Protein AF-A0A1G1P9E4-F1 (afdb_monomer)

Structure (mmCIF, N/CA/C/O backbone):
data_AF-A0A1G1P9E4-F1
#
_entry.id   AF-A0A1G1P9E4-F1
#
loop_
_atom_site.group_PDB
_atom_site.id
_atom_site.type_symbol
_atom_site.label_atom_id
_atom_site.label_alt_id
_atom_site.label_comp_id
_atom_site.label_asym_id
_atom_site.label_entity_id
_atom_site.label_seq_id
_atom_site.pdbx_PDB_ins_code
_atom_site.Cartn_x
_atom_site.Cartn_y
_atom_site.Cartn_z
_atom_site.occupancy
_atom_site.B_iso_or_equiv
_atom_site.auth_seq_id
_atom_site.auth_comp_id
_atom_site.auth_asym_id
_atom_site.auth_atom_id
_atom_site.pdbx_PDB_model_num
ATOM 1 N N . MET A 1 1 ? 90.331 1.475 -15.247 1.00 44.72 1 MET A N 1
ATOM 2 C CA . MET A 1 1 ? 89.129 2.298 -15.510 1.00 44.72 1 MET A CA 1
ATOM 3 C C . MET A 1 1 ? 87.931 1.368 -15.565 1.00 44.72 1 MET A C 1
ATOM 5 O O . MET A 1 1 ? 87.933 0.448 -16.367 1.00 44.72 1 MET A O 1
ATOM 9 N N . MET A 1 2 ? 86.989 1.527 -14.637 1.00 32.91 2 MET A N 1
ATOM 10 C CA . MET A 1 2 ? 85.913 0.571 -14.364 1.00 32.91 2 MET A CA 1
ATOM 11 C C . MET A 1 2 ? 84.599 1.130 -14.922 1.00 32.91 2 MET A C 1
ATOM 13 O O . MET A 1 2 ? 84.043 2.065 -14.351 1.00 32.91 2 MET A O 1
ATOM 17 N N . ASN A 1 3 ? 84.126 0.593 -16.051 1.00 44.12 3 ASN A N 1
ATOM 18 C CA . ASN A 1 3 ? 82.847 0.984 -16.646 1.00 44.12 3 ASN A CA 1
ATOM 19 C C . ASN A 1 3 ? 81.695 0.341 -15.861 1.00 44.12 3 ASN A C 1
ATOM 21 O O . ASN A 1 3 ? 81.387 -0.838 -16.024 1.00 44.12 3 ASN A O 1
ATOM 25 N N . LYS A 1 4 ? 81.062 1.133 -14.991 1.00 48.47 4 LYS A N 1
ATOM 26 C CA . LYS A 1 4 ? 79.793 0.805 -14.334 1.00 48.47 4 LYS A CA 1
ATOM 27 C C . LYS A 1 4 ? 78.644 1.066 -15.312 1.00 48.47 4 LYS A C 1
ATOM 29 O O . LYS A 1 4 ? 78.147 2.184 -15.385 1.00 48.47 4 LYS A O 1
ATOM 34 N N . PHE A 1 5 ? 78.197 0.040 -16.029 1.00 51.53 5 PHE A N 1
ATOM 35 C CA . PHE A 1 5 ? 76.890 0.078 -16.689 1.00 51.53 5 PHE A CA 1
ATOM 36 C C . PHE A 1 5 ? 75.852 -0.569 -15.775 1.00 51.53 5 PHE A C 1
ATOM 38 O O . PHE A 1 5 ? 75.730 -1.789 -15.690 1.00 51.53 5 PHE A O 1
ATOM 45 N N . ILE A 1 6 ? 75.124 0.285 -15.060 1.00 52.81 6 ILE A N 1
ATOM 46 C CA . ILE A 1 6 ? 73.915 -0.069 -14.319 1.00 52.81 6 ILE A CA 1
ATOM 47 C C . ILE A 1 6 ? 72.861 -0.450 -15.364 1.00 52.81 6 ILE A C 1
ATOM 49 O O . ILE A 1 6 ? 72.374 0.405 -16.101 1.00 52.81 6 ILE A O 1
ATOM 53 N N . ARG A 1 7 ? 72.532 -1.742 -15.470 1.00 49.41 7 ARG A N 1
ATOM 54 C CA . ARG A 1 7 ? 71.381 -2.202 -16.254 1.00 49.41 7 ARG A CA 1
ATOM 55 C C . ARG A 1 7 ? 70.120 -1.933 -15.441 1.00 49.41 7 ARG A C 1
ATOM 57 O O . ARG A 1 7 ? 69.803 -2.667 -14.512 1.00 49.41 7 ARG A O 1
ATOM 64 N N . ILE A 1 8 ? 69.437 -0.848 -15.782 1.00 57.59 8 ILE A N 1
ATOM 65 C CA . ILE A 1 8 ? 68.111 -0.518 -15.268 1.00 57.59 8 ILE A CA 1
ATOM 66 C C . ILE A 1 8 ? 67.130 -1.489 -15.938 1.00 57.59 8 ILE A C 1
ATOM 68 O O . ILE A 1 8 ? 66.964 -1.463 -17.156 1.00 57.59 8 ILE A O 1
ATOM 72 N N . LEU A 1 9 ? 66.532 -2.388 -15.156 1.00 49.12 9 LEU A N 1
ATOM 73 C CA . LEU A 1 9 ? 65.391 -3.190 -15.597 1.00 49.12 9 LEU A CA 1
ATOM 74 C C . LEU A 1 9 ? 64.206 -2.248 -15.867 1.00 49.12 9 LEU A C 1
ATOM 76 O O . LEU A 1 9 ? 63.869 -1.465 -14.976 1.00 49.12 9 LEU A O 1
ATOM 80 N N . PRO A 1 10 ? 63.532 -2.314 -17.029 1.00 48.41 10 PRO A N 1
ATOM 81 C CA . PRO A 1 10 ? 62.255 -1.642 -17.177 1.00 48.41 10 PRO A CA 1
ATOM 82 C C . PRO A 1 10 ? 61.216 -2.389 -16.334 1.00 48.41 10 PRO A C 1
ATOM 84 O O . PRO A 1 10 ? 60.900 -3.553 -16.582 1.00 48.41 10 PRO A O 1
ATOM 87 N N . LEU A 1 11 ? 60.712 -1.706 -15.309 1.00 46.38 11 LEU A N 1
ATOM 88 C CA . LEU A 1 11 ? 59.554 -2.117 -14.529 1.00 46.38 11 LEU A CA 1
ATOM 89 C C . LEU A 1 11 ? 58.345 -2.131 -15.479 1.00 46.38 11 LEU A C 1
ATOM 91 O O . LEU A 1 11 ? 57.823 -1.080 -15.847 1.00 46.38 11 LEU A O 1
ATOM 95 N N . VAL A 1 12 ? 57.935 -3.313 -15.934 1.00 49.78 12 VAL A N 1
ATOM 96 C CA . VAL A 1 12 ? 56.715 -3.474 -16.732 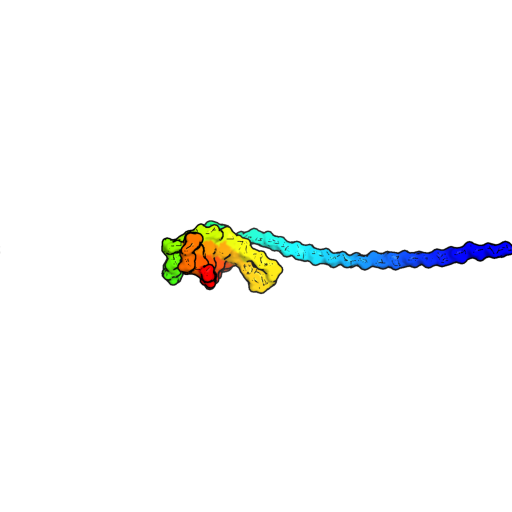1.00 49.78 12 VAL A CA 1
ATOM 97 C C . VAL A 1 12 ? 55.527 -3.266 -15.795 1.00 49.78 12 VAL A C 1
ATOM 99 O O . VAL A 1 12 ? 55.139 -4.166 -15.055 1.00 49.78 12 VAL A O 1
ATOM 102 N N . ILE A 1 13 ? 54.970 -2.054 -15.792 1.00 55.47 13 ILE A N 1
ATOM 103 C CA . ILE A 1 13 ? 53.707 -1.756 -15.115 1.00 55.47 13 ILE A CA 1
ATOM 104 C C . ILE A 1 13 ? 52.592 -2.311 -16.000 1.00 55.47 13 ILE A C 1
ATOM 106 O O . ILE A 1 13 ? 52.202 -1.703 -16.996 1.00 55.47 13 ILE A O 1
ATOM 110 N N . ILE A 1 14 ? 52.101 -3.499 -15.655 1.00 53.88 14 ILE A N 1
ATOM 111 C CA . ILE A 1 14 ? 50.875 -4.044 -16.235 1.00 53.88 14 ILE A CA 1
ATOM 112 C C . ILE A 1 14 ? 49.719 -3.229 -15.649 1.00 53.88 14 ILE A C 1
ATOM 114 O O . ILE A 1 14 ? 49.318 -3.437 -14.505 1.00 53.88 14 ILE A O 1
ATOM 118 N N . PHE A 1 15 ? 49.188 -2.288 -16.429 1.00 43.06 15 PHE A N 1
ATOM 119 C CA . PHE A 1 15 ? 47.884 -1.691 -16.156 1.00 43.06 15 PHE A CA 1
ATOM 120 C C . PHE A 1 15 ? 46.821 -2.772 -16.370 1.00 43.06 15 PHE A C 1
ATOM 122 O O . PHE A 1 15 ? 46.313 -2.968 -17.475 1.00 43.06 15 PHE A O 1
ATOM 129 N N . LEU A 1 16 ? 46.507 -3.514 -15.308 1.00 46.53 16 LEU A N 1
ATOM 130 C CA . LEU A 1 16 ? 45.281 -4.294 -15.243 1.00 46.53 16 LEU A CA 1
ATOM 131 C C . LEU A 1 16 ? 44.125 -3.292 -15.261 1.00 46.53 16 LEU A C 1
ATOM 133 O O . LEU A 1 16 ? 43.798 -2.683 -14.244 1.00 46.53 16 LEU A O 1
ATOM 137 N N . ASN A 1 17 ? 43.545 -3.091 -16.445 1.00 44.84 17 ASN A N 1
ATOM 138 C CA . ASN A 1 17 ? 42.266 -2.416 -16.612 1.00 44.84 17 ASN A CA 1
ATOM 139 C C . ASN A 1 17 ? 41.194 -3.282 -15.941 1.00 44.84 17 ASN A C 1
ATOM 141 O O . ASN A 1 17 ? 40.531 -4.090 -16.585 1.00 44.84 17 ASN A O 1
ATOM 145 N N . PHE A 1 18 ? 41.045 -3.135 -14.627 1.00 47.97 18 PHE A N 1
ATOM 146 C CA . PHE A 1 18 ? 39.829 -3.534 -13.940 1.00 47.97 18 PHE A CA 1
ATOM 147 C C . PHE A 1 18 ? 38.736 -2.568 -14.387 1.00 47.97 18 PHE A C 1
ATOM 149 O O . PHE A 1 18 ? 38.479 -1.549 -13.753 1.00 47.97 18 PHE A O 1
ATOM 156 N N . SER A 1 19 ? 38.108 -2.878 -15.519 1.00 48.88 19 SER A N 1
ATOM 157 C CA . SER A 1 19 ? 36.799 -2.340 -15.854 1.00 48.88 19 SER A CA 1
ATOM 158 C C . SER A 1 19 ? 35.819 -2.914 -14.836 1.00 48.88 19 SER A C 1
ATOM 160 O O . SER A 1 19 ? 35.205 -3.956 -15.053 1.00 48.88 19 SER A O 1
ATOM 162 N N . THR A 1 20 ? 35.707 -2.269 -13.678 1.00 51.84 20 THR A N 1
ATOM 163 C CA . THR A 1 20 ? 34.537 -2.440 -12.830 1.00 51.84 20 THR A CA 1
ATOM 164 C C . THR A 1 20 ? 33.375 -1.848 -13.613 1.00 51.84 20 THR A C 1
ATOM 166 O O . THR A 1 20 ? 33.140 -0.642 -13.615 1.00 51.84 20 THR A O 1
ATOM 169 N N . TYR A 1 21 ? 32.674 -2.699 -14.358 1.00 49.75 21 TYR A N 1
ATOM 170 C CA . TYR A 1 21 ? 31.365 -2.368 -14.894 1.00 49.75 21 TYR A CA 1
ATOM 171 C C . TYR A 1 21 ? 30.442 -2.170 -13.690 1.00 49.75 21 TYR A C 1
ATOM 173 O O . TYR A 1 21 ? 29.802 -3.105 -13.216 1.00 49.75 21 TYR A O 1
ATOM 181 N N . LEU A 1 22 ? 30.437 -0.957 -13.137 1.00 51.72 22 LEU A N 1
ATOM 182 C CA . LEU A 1 22 ? 29.392 -0.498 -12.240 1.00 51.72 22 LEU A CA 1
ATOM 183 C C . LEU A 1 22 ? 28.108 -0.496 -13.067 1.00 51.72 22 LEU A C 1
ATOM 185 O O . LEU A 1 22 ? 27.824 0.445 -13.805 1.00 51.72 22 LEU A O 1
ATOM 189 N N . TYR A 1 23 ? 27.372 -1.603 -12.993 1.00 53.09 23 TYR A N 1
ATOM 190 C CA . TYR A 1 23 ? 26.022 -1.700 -13.517 1.00 53.09 23 TYR A CA 1
ATOM 191 C C . TYR A 1 23 ? 25.153 -0.785 -12.651 1.00 53.09 23 TYR A C 1
ATOM 193 O O . TYR A 1 23 ? 24.651 -1.174 -11.599 1.00 53.09 23 TYR A O 1
ATOM 201 N N . ALA A 1 24 ? 25.036 0.478 -13.052 1.00 56.59 24 ALA A N 1
ATOM 202 C CA . ALA A 1 24 ? 24.016 1.355 -12.512 1.00 56.59 24 ALA A CA 1
ATOM 203 C C . ALA A 1 24 ? 22.672 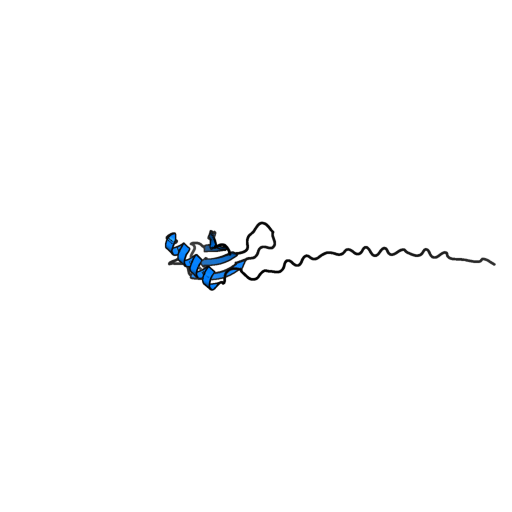0.842 -13.043 1.00 56.59 24 ALA A C 1
ATOM 205 O O . ALA A 1 24 ? 22.312 1.112 -14.187 1.00 56.59 24 ALA A O 1
ATOM 206 N N . LYS A 1 25 ? 21.952 0.042 -12.245 1.00 61.34 25 LYS A N 1
ATOM 207 C CA . LYS A 1 25 ? 20.561 -0.308 -12.552 1.00 61.34 25 LYS A CA 1
ATOM 208 C C . LYS A 1 25 ? 19.755 0.986 -12.454 1.00 61.34 25 LYS A C 1
ATOM 210 O O . LYS A 1 25 ? 19.689 1.597 -11.389 1.00 61.34 25 LYS A O 1
ATOM 215 N N . THR A 1 26 ? 19.233 1.452 -13.583 1.00 64.00 26 THR A N 1
ATOM 216 C CA . THR A 1 26 ? 18.354 2.621 -13.635 1.00 64.00 26 THR A CA 1
ATOM 217 C C . THR A 1 26 ? 17.107 2.323 -12.806 1.00 64.00 26 THR A C 1
ATOM 219 O O . THR A 1 26 ? 16.491 1.281 -13.012 1.00 64.00 26 THR A O 1
ATOM 222 N N . ILE A 1 27 ? 16.756 3.213 -11.871 1.00 66.00 27 ILE A N 1
ATOM 223 C CA . ILE A 1 27 ? 15.447 3.177 -11.206 1.00 66.00 27 ILE A CA 1
ATOM 224 C C . ILE A 1 27 ? 14.419 3.479 -12.290 1.00 66.00 27 ILE A C 1
ATOM 226 O 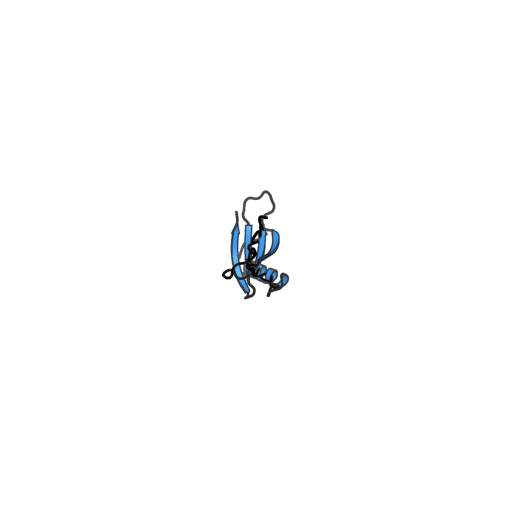O . ILE A 1 27 ? 14.456 4.557 -12.895 1.00 66.00 27 ILE A O 1
ATOM 230 N N . ASN A 1 28 ? 13.558 2.515 -12.586 1.00 72.56 28 ASN A N 1
ATOM 231 C CA . ASN A 1 28 ? 12.553 2.690 -13.619 1.00 72.56 28 ASN A CA 1
ATOM 232 C C . ASN A 1 28 ? 11.428 3.562 -13.071 1.00 72.56 28 ASN A C 1
ATOM 234 O O . ASN A 1 28 ? 11.053 3.466 -11.900 1.00 72.56 28 ASN A O 1
ATOM 238 N N . SER A 1 29 ? 10.873 4.426 -13.921 1.00 77.12 29 SER A N 1
ATOM 239 C CA . SER A 1 29 ? 9.643 5.119 -13.550 1.00 77.12 29 SER A CA 1
ATOM 240 C C . SER A 1 29 ? 8.549 4.085 -13.253 1.00 77.12 29 SER A C 1
ATOM 242 O O . SER A 1 29 ? 8.456 3.095 -13.982 1.00 77.12 29 SER A O 1
ATOM 244 N N . PRO A 1 30 ? 7.724 4.301 -12.214 1.00 83.81 30 PRO A N 1
ATOM 245 C CA . PRO A 1 30 ? 6.637 3.388 -11.889 1.00 83.81 30 PRO A CA 1
ATOM 246 C C . PRO A 1 30 ? 5.711 3.205 -13.095 1.00 83.81 30 PRO A C 1
ATOM 248 O O . PRO A 1 30 ? 5.270 4.190 -13.686 1.00 83.81 30 PRO A O 1
ATOM 251 N N . GLU A 1 31 ? 5.389 1.958 -13.440 1.00 86.81 31 GLU A N 1
ATOM 252 C CA . GLU A 1 31 ? 4.443 1.650 -14.527 1.00 86.81 31 GLU A CA 1
ATOM 253 C C . GLU A 1 31 ? 3.031 2.174 -14.221 1.00 86.81 31 GLU A C 1
ATOM 255 O O . GLU A 1 31 ? 2.293 2.585 -15.116 1.00 86.81 31 GLU A O 1
ATOM 260 N N . LEU A 1 32 ? 2.674 2.184 -12.935 1.00 91.50 32 LEU A N 1
ATOM 261 C CA . LEU A 1 32 ? 1.398 2.655 -12.417 1.00 91.50 32 LEU A CA 1
ATOM 262 C C . LEU A 1 32 ? 1.585 4.019 -11.728 1.00 91.50 32 LEU A C 1
ATOM 264 O O . LEU A 1 32 ? 2.456 4.131 -10.864 1.00 91.50 32 LEU A O 1
ATOM 268 N N . PRO A 1 33 ? 0.769 5.045 -12.024 1.00 93.50 33 PRO A N 1
ATOM 269 C CA . PRO A 1 33 ? 0.779 6.299 -11.273 1.00 93.50 33 PRO A CA 1
ATOM 270 C C . PRO A 1 33 ? 0.360 6.111 -9.808 1.00 93.50 33 PRO A C 1
ATOM 272 O O . PRO A 1 33 ? -0.481 5.263 -9.497 1.00 93.50 33 PRO A O 1
ATOM 275 N N . ALA A 1 34 ? 0.884 6.952 -8.913 1.00 94.56 34 ALA A N 1
ATOM 276 C CA . ALA A 1 34 ? 0.590 6.888 -7.479 1.00 94.56 34 ALA A CA 1
ATOM 277 C C . ALA A 1 34 ? -0.917 6.997 -7.183 1.00 94.56 34 ALA A C 1
ATOM 279 O O . ALA A 1 34 ? -1.447 6.278 -6.340 1.00 94.56 34 ALA A O 1
ATOM 280 N N . GLU A 1 35 ? -1.634 7.860 -7.906 1.00 96.06 35 GLU A N 1
ATOM 281 C CA . GLU A 1 35 ? -3.071 8.075 -7.734 1.00 96.06 35 GLU A CA 1
ATOM 282 C C . GLU A 1 35 ? -3.870 6.808 -8.044 1.00 96.06 35 GLU A C 1
ATOM 284 O O . GLU A 1 35 ? -4.800 6.464 -7.315 1.00 96.06 35 GLU A O 1
ATOM 289 N N . GLN A 1 36 ? -3.483 6.086 -9.099 1.00 96.50 36 GLN A N 1
ATOM 290 C CA . GLN A 1 36 ? -4.126 4.825 -9.461 1.00 96.50 36 GLN A CA 1
ATOM 291 C C . GLN A 1 36 ? -3.818 3.739 -8.428 1.00 96.50 36 GLN A C 1
ATOM 293 O O . GLN A 1 36 ? -4.722 3.006 -8.034 1.00 96.50 36 GLN A O 1
ATOM 298 N N . ALA A 1 37 ? -2.584 3.687 -7.917 1.00 96.75 37 ALA A N 1
ATOM 299 C CA . ALA A 1 37 ? -2.217 2.770 -6.840 1.00 96.75 37 ALA A CA 1
ATOM 300 C C . ALA A 1 37 ? -3.045 3.010 -5.565 1.00 96.75 37 ALA A C 1
ATOM 302 O O . ALA A 1 37 ? -3.535 2.061 -4.955 1.00 96.75 37 ALA A O 1
ATOM 303 N N . ILE A 1 38 ? -3.278 4.275 -5.197 1.00 96.81 38 ILE A N 1
ATOM 304 C CA . ILE A 1 38 ? -4.131 4.647 -4.056 1.00 96.81 38 ILE A CA 1
ATOM 305 C C . ILE A 1 38 ? -5.584 4.210 -4.284 1.00 96.81 38 ILE A C 1
ATOM 307 O O . ILE A 1 38 ? -6.228 3.718 -3.354 1.00 96.81 38 ILE A O 1
ATOM 311 N N . VAL A 1 39 ? -6.115 4.386 -5.499 1.00 97.44 39 VAL A N 1
ATOM 312 C CA . VAL A 1 39 ? -7.476 3.944 -5.845 1.00 97.44 39 VAL A CA 1
ATOM 313 C C . VAL A 1 39 ? -7.601 2.427 -5.721 1.00 97.44 39 VAL A C 1
ATOM 315 O O . VAL A 1 39 ? -8.531 1.958 -5.068 1.00 97.44 39 VAL A O 1
ATOM 318 N N . LEU A 1 40 ? -6.647 1.667 -6.267 1.00 97.62 40 LEU A N 1
ATOM 319 C CA . LEU A 1 40 ? -6.633 0.204 -6.171 1.00 97.62 40 LEU A CA 1
ATOM 320 C C . LEU A 1 40 ? -6.519 -0.276 -4.721 1.00 97.62 40 LEU A C 1
ATOM 322 O O . LEU A 1 40 ? -7.278 -1.147 -4.303 1.00 97.62 40 LEU A O 1
ATOM 326 N N . ALA A 1 41 ? -5.635 0.332 -3.927 1.00 97.06 41 ALA A N 1
ATOM 327 C CA . ALA A 1 41 ? -5.502 0.006 -2.510 1.00 97.06 41 ALA A CA 1
ATOM 328 C C . ALA A 1 41 ? -6.805 0.276 -1.739 1.00 97.06 41 ALA A C 1
ATOM 330 O O . ALA A 1 41 ? -7.244 -0.557 -0.948 1.00 97.06 41 ALA A O 1
ATOM 331 N N . ARG A 1 42 ? -7.469 1.412 -1.999 1.00 95.69 42 ARG A N 1
ATOM 332 C CA . ARG A 1 42 ? -8.759 1.743 -1.374 1.00 95.69 42 ARG A CA 1
ATOM 333 C C . ARG A 1 42 ? -9.854 0.757 -1.769 1.00 95.69 42 ARG A C 1
ATOM 335 O O . ARG A 1 42 ? -10.614 0.338 -0.900 1.00 95.69 42 ARG A O 1
ATOM 342 N N . GLN A 1 43 ? -9.926 0.400 -3.048 1.00 97.12 43 GLN A N 1
ATOM 343 C CA . GLN A 1 43 ? -10.886 -0.581 -3.542 1.00 97.12 43 GLN A CA 1
ATOM 344 C C . GLN A 1 43 ? -10.664 -1.934 -2.857 1.00 97.12 43 GLN A C 1
ATOM 346 O O . GLN A 1 43 ? -11.600 -2.511 -2.319 1.00 97.12 43 GLN A O 1
ATOM 351 N N . TYR A 1 44 ? -9.411 -2.382 -2.757 1.00 96.50 44 TYR A N 1
ATOM 352 C CA . TYR A 1 44 ? -9.063 -3.628 -2.077 1.00 96.50 44 TYR A CA 1
ATOM 353 C C . TYR A 1 44 ? -9.472 -3.639 -0.600 1.00 96.50 44 TYR A C 1
ATOM 355 O O . TYR A 1 44 ? -10.015 -4.634 -0.122 1.00 96.50 44 TYR A O 1
ATOM 363 N N . VAL A 1 45 ? -9.245 -2.535 0.121 1.00 94.81 45 VAL A N 1
ATOM 364 C CA . VAL A 1 45 ? -9.692 -2.374 1.515 1.00 94.81 45 VAL A CA 1
ATOM 365 C C . VAL A 1 45 ? -11.203 -2.559 1.635 1.00 94.81 45 VAL A C 1
ATOM 367 O O . VAL A 1 45 ? -11.660 -3.255 2.542 1.00 94.81 45 VAL A O 1
ATOM 370 N N . GLN A 1 46 ? -11.968 -1.956 0.722 1.00 95.50 46 GLN A N 1
ATOM 371 C CA . GLN A 1 46 ? -13.427 -2.050 0.703 1.00 95.50 46 GLN A CA 1
ATOM 372 C C . GLN A 1 46 ? -13.893 -3.470 0.371 1.00 95.50 46 GLN A C 1
ATOM 374 O O . GLN A 1 46 ? -14.675 -4.043 1.125 1.00 95.50 46 GLN A O 1
ATOM 379 N N . ASP A 1 47 ? -13.362 -4.058 -0.700 1.00 97.38 47 ASP A N 1
ATOM 380 C CA . ASP A 1 47 ? -13.763 -5.380 -1.190 1.00 97.38 47 ASP A CA 1
ATOM 381 C C . ASP A 1 47 ? -13.455 -6.496 -0.181 1.00 97.38 47 ASP A C 1
ATOM 383 O O . ASP A 1 47 ? -14.200 -7.471 -0.076 1.00 97.38 47 ASP A O 1
ATOM 387 N N . ASN A 1 48 ? -12.381 -6.340 0.600 1.00 96.12 48 ASN A N 1
ATOM 388 C CA . ASN A 1 48 ? -11.945 -7.324 1.593 1.00 96.12 48 ASN A CA 1
ATOM 389 C C . ASN A 1 48 ? -12.381 -6.988 3.027 1.00 96.12 48 ASN A C 1
ATOM 391 O O . ASN A 1 48 ? -11.983 -7.686 3.958 1.00 96.12 48 ASN A O 1
ATOM 395 N N . ASN A 1 49 ? -13.200 -5.949 3.224 1.00 93.88 49 ASN A N 1
ATOM 396 C CA . ASN A 1 49 ? -13.669 -5.503 4.541 1.00 93.88 49 ASN A CA 1
ATOM 397 C C . ASN A 1 49 ? -12.530 -5.273 5.557 1.00 93.88 49 ASN A C 1
ATOM 399 O O . ASN A 1 49 ? -12.653 -5.612 6.736 1.00 93.88 49 ASN A O 1
ATOM 403 N N . ILE A 1 50 ? -11.406 -4.711 5.108 1.00 90.62 50 ILE A N 1
ATOM 404 C CA . ILE A 1 50 ? -10.278 -4.392 5.988 1.00 90.62 50 ILE A CA 1
ATOM 405 C C . ILE A 1 50 ? -10.635 -3.137 6.792 1.00 90.62 50 ILE A C 1
ATOM 407 O O . ILE A 1 50 ? -10.861 -2.067 6.226 1.00 90.62 50 ILE A O 1
ATOM 411 N N . ASP A 1 51 ? -10.673 -3.247 8.121 1.00 87.69 51 ASP A N 1
ATOM 412 C CA . ASP A 1 51 ? -11.005 -2.109 8.981 1.00 87.69 51 ASP A CA 1
ATOM 413 C C . ASP A 1 51 ? -9.835 -1.119 9.096 1.00 87.69 51 ASP A C 1
ATOM 415 O O . ASP A 1 51 ? -8.955 -1.221 9.953 1.00 87.69 51 ASP A O 1
ATOM 419 N N . VAL A 1 52 ? -9.856 -0.108 8.229 1.00 87.50 52 VAL A N 1
ATOM 420 C CA . VAL A 1 52 ? -8.941 1.039 8.283 1.00 87.50 52 VAL A CA 1
ATOM 421 C C . VAL A 1 52 ? -9.558 2.257 8.978 1.00 87.50 52 VAL A C 1
ATOM 423 O O . VAL A 1 52 ? -8.947 3.318 8.974 1.00 87.50 52 VAL A O 1
ATOM 426 N N . SER A 1 53 ? -10.744 2.150 9.589 1.00 86.81 53 SER A N 1
ATOM 427 C CA . SER A 1 53 ? -11.501 3.312 10.103 1.00 86.81 53 SER A CA 1
ATOM 428 C C . SER A 1 53 ? -10.765 4.106 11.185 1.00 86.81 53 SER A C 1
ATOM 430 O O . SER A 1 53 ? -10.973 5.309 11.341 1.00 86.81 53 SER A O 1
ATOM 432 N N . ARG A 1 54 ? -9.885 3.431 11.928 1.00 86.00 54 ARG A N 1
ATOM 433 C CA . ARG A 1 54 ? -9.043 4.028 12.974 1.00 86.00 54 ARG A CA 1
ATOM 434 C C . ARG A 1 54 ? -7.638 4.380 12.483 1.00 86.00 54 ARG A C 1
ATOM 436 O O . ARG A 1 54 ? -6.865 4.960 13.244 1.00 86.00 54 ARG A O 1
ATOM 443 N N . HIS A 1 55 ? -7.310 4.023 11.243 1.00 89.00 55 HIS A N 1
ATOM 444 C CA . HIS A 1 55 ? 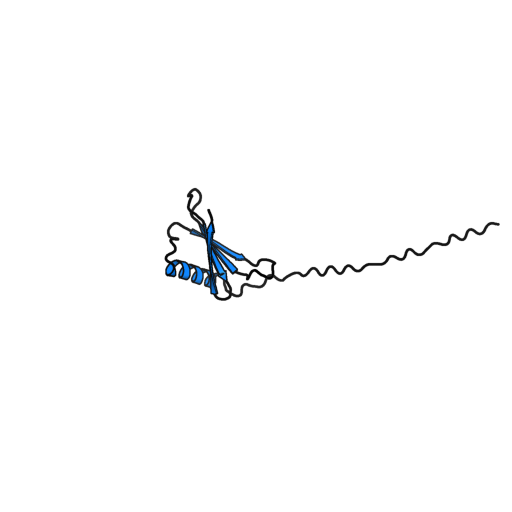-6.001 4.224 10.642 1.00 89.00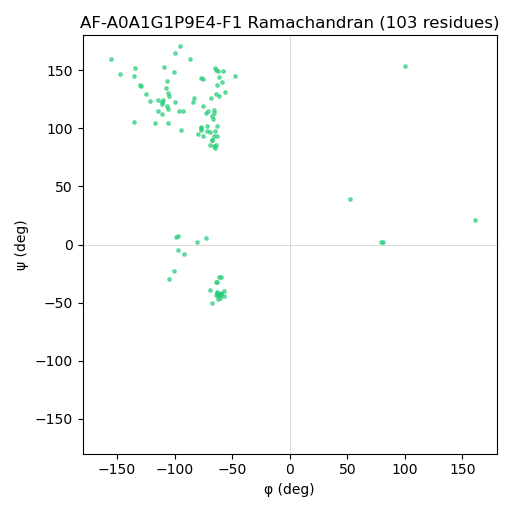 55 HIS A CA 1
ATOM 445 C C . HIS A 1 55 ? -5.992 5.450 9.727 1.00 89.00 55 HIS A C 1
ATOM 447 O O . HIS A 1 55 ? -6.974 5.783 9.066 1.00 89.00 55 HIS A O 1
ATOM 453 N N . PHE A 1 56 ? -4.837 6.096 9.650 1.00 89.69 56 PHE A N 1
ATOM 454 C CA . PHE A 1 56 ? -4.570 7.197 8.737 1.00 89.69 56 PHE A CA 1
ATOM 455 C C . PHE A 1 56 ? -3.660 6.699 7.628 1.00 89.69 56 PHE A C 1
ATOM 457 O O . PHE A 1 56 ? -2.728 5.942 7.895 1.00 89.69 56 PHE A O 1
ATOM 464 N N . LEU A 1 57 ? -3.908 7.141 6.396 1.00 91.94 57 LEU A N 1
ATOM 465 C CA . LEU A 1 57 ? -2.943 6.968 5.317 1.00 91.94 57 LEU A CA 1
ATOM 466 C C . LEU A 1 57 ? -1.716 7.833 5.637 1.00 91.94 57 LEU A C 1
ATOM 468 O O . LEU A 1 57 ? -1.818 9.059 5.625 1.00 91.94 57 LEU A O 1
ATOM 472 N N . VAL A 1 58 ? -0.586 7.202 5.962 1.00 91.50 58 VAL A N 1
ATOM 473 C CA . VAL A 1 58 ? 0.635 7.892 6.415 1.00 91.50 58 VAL A CA 1
ATOM 474 C C . VAL A 1 58 ? 1.722 7.962 5.351 1.00 91.50 58 VAL A C 1
ATOM 476 O O . VAL A 1 58 ? 2.496 8.916 5.354 1.00 91.50 58 VAL A O 1
ATOM 479 N N . SER A 1 59 ? 1.793 6.986 4.442 1.00 93.38 59 SER A N 1
ATOM 480 C CA . SER A 1 59 ? 2.793 6.980 3.372 1.00 93.38 59 SER A CA 1
ATOM 481 C C . SER A 1 59 ? 2.267 6.330 2.091 1.00 93.38 59 SER A C 1
ATOM 483 O O . SER A 1 59 ? 1.436 5.419 2.124 1.00 93.38 59 SER A O 1
ATOM 485 N N . VAL A 1 60 ? 2.749 6.847 0.957 1.00 96.50 60 VAL A N 1
ATOM 486 C CA . VAL A 1 60 ? 2.609 6.264 -0.382 1.00 96.50 60 VAL A CA 1
ATOM 487 C C . VAL A 1 60 ? 3.982 6.362 -1.034 1.00 96.50 60 VAL A C 1
ATOM 489 O O . VAL A 1 60 ? 4.431 7.452 -1.382 1.00 96.50 60 VAL A O 1
ATOM 492 N N . GLU A 1 61 ? 4.677 5.235 -1.139 1.00 95.56 61 GLU A N 1
ATOM 493 C CA . GLU A 1 61 ? 6.081 5.184 -1.556 1.00 95.56 61 GLU A CA 1
ATOM 494 C C . GLU A 1 61 ? 6.268 4.178 -2.685 1.00 95.56 61 GLU A C 1
ATOM 496 O O . GLU A 1 61 ? 5.735 3.073 -2.623 1.00 95.56 61 GLU A O 1
ATOM 501 N N . TYR A 1 62 ? 7.043 4.533 -3.707 1.00 94.06 62 TYR A N 1
ATOM 502 C CA . TYR A 1 62 ? 7.449 3.568 -4.723 1.00 94.06 62 TYR A CA 1
ATOM 503 C C . TYR A 1 62 ? 8.683 2.807 -4.243 1.00 94.06 62 TYR A C 1
ATOM 505 O O . TYR A 1 62 ? 9.708 3.411 -3.922 1.00 94.06 62 TYR A O 1
ATOM 513 N N . ILE A 1 63 ? 8.571 1.484 -4.193 1.00 92.88 63 ILE A N 1
ATOM 514 C CA . ILE A 1 63 ? 9.623 0.576 -3.761 1.00 92.88 63 ILE A CA 1
ATOM 515 C C . ILE A 1 63 ? 10.101 -0.217 -4.974 1.00 92.88 63 ILE A C 1
ATOM 517 O O . ILE A 1 63 ? 9.388 -1.068 -5.502 1.00 92.88 63 ILE A O 1
ATOM 521 N N . GLU A 1 64 ? 11.342 0.034 -5.379 1.00 89.69 64 GLU A N 1
ATOM 522 C CA . GLU A 1 64 ? 12.082 -0.790 -6.331 1.00 89.69 64 GLU A CA 1
ATOM 523 C C . GLU A 1 64 ? 13.295 -1.364 -5.599 1.00 89.69 64 GLU A C 1
ATOM 525 O O . GLU A 1 64 ? 14.251 -0.653 -5.282 1.00 89.69 64 GLU A O 1
ATOM 530 N N . LEU A 1 65 ? 13.225 -2.652 -5.255 1.00 82.44 65 LEU A N 1
ATOM 531 C CA . LEU A 1 65 ? 14.354 -3.350 -4.651 1.00 82.44 65 LEU A CA 1
ATOM 532 C C . LEU A 1 65 ? 15.397 -3.641 -5.737 1.00 82.44 65 LEU A C 1
ATOM 534 O O . LEU A 1 65 ? 15.073 -3.965 -6.878 1.00 82.44 65 LEU A O 1
ATOM 538 N N . TYR A 1 66 ? 16.676 -3.528 -5.384 1.00 71.69 66 TYR A N 1
ATOM 539 C CA . TYR A 1 66 ? 17.783 -3.680 -6.335 1.00 71.69 66 TYR A CA 1
ATOM 540 C C . TYR A 1 66 ? 18.033 -5.128 -6.793 1.00 71.69 66 TYR A C 1
ATOM 542 O O . TYR A 1 66 ? 18.992 -5.370 -7.524 1.00 71.69 66 TYR A O 1
ATOM 550 N N . ASP A 1 67 ? 17.190 -6.088 -6.411 1.00 77.12 67 ASP A N 1
ATOM 551 C CA . ASP A 1 67 ? 17.303 -7.480 -6.843 1.00 77.12 67 ASP A CA 1
ATOM 552 C C . ASP A 1 67 ? 16.419 -7.799 -8.067 1.00 77.12 67 ASP A C 1
ATOM 554 O O . ASP A 1 67 ? 15.666 -6.962 -8.569 1.00 77.12 67 ASP A O 1
ATOM 558 N N . GLU A 1 68 ? 16.618 -8.986 -8.635 1.00 71.38 68 GLU A N 1
ATOM 559 C CA . GLU A 1 68 ? 15.932 -9.472 -9.842 1.00 71.38 68 GLU A CA 1
ATOM 560 C C . GLU A 1 68 ? 14.653 -10.271 -9.541 1.00 71.38 68 GLU A C 1
ATOM 562 O O . GLU A 1 68 ? 13.899 -10.592 -10.457 1.00 71.38 68 GLU A O 1
ATOM 567 N N . TYR A 1 69 ? 14.398 -10.587 -8.269 1.00 77.00 69 TYR A N 1
ATOM 568 C CA . TYR A 1 69 ? 13.306 -11.467 -7.848 1.00 77.00 69 TYR A CA 1
ATOM 569 C C . TYR A 1 69 ? 12.099 -10.687 -7.324 1.00 77.00 69 TYR A C 1
ATOM 571 O O . TYR A 1 69 ? 10.976 -11.192 -7.344 1.00 77.00 69 TYR A O 1
ATOM 579 N N . ASN A 1 70 ? 12.314 -9.455 -6.874 1.00 82.19 70 ASN A N 1
ATOM 580 C CA . ASN A 1 70 ? 11.282 -8.588 -6.350 1.00 82.19 70 ASN A CA 1
ATOM 581 C C . ASN A 1 70 ? 10.779 -7.640 -7.431 1.00 82.19 70 ASN A C 1
ATOM 583 O O . ASN A 1 70 ? 11.481 -6.749 -7.909 1.00 82.19 70 ASN A O 1
ATOM 587 N N . LYS A 1 71 ? 9.507 -7.820 -7.781 1.00 87.81 71 LYS A N 1
ATOM 588 C CA . LYS A 1 71 ? 8.786 -6.860 -8.610 1.00 87.81 71 LYS A CA 1
ATOM 589 C C . LYS A 1 71 ? 8.684 -5.522 -7.864 1.00 87.81 71 LYS A C 1
ATOM 591 O O . LYS A 1 71 ? 8.364 -5.547 -6.673 1.00 87.81 71 LYS A O 1
ATOM 596 N N . PRO A 1 72 ? 8.902 -4.378 -8.530 1.00 91.88 72 PRO A N 1
ATOM 597 C CA . PRO A 1 72 ? 8.652 -3.078 -7.927 1.00 91.88 72 PRO A CA 1
ATOM 598 C C . PRO A 1 72 ? 7.160 -2.881 -7.634 1.00 91.88 72 PRO A C 1
ATOM 600 O O . PRO A 1 72 ? 6.297 -3.450 -8.310 1.00 91.88 72 PRO A O 1
ATOM 603 N N . PHE A 1 73 ? 6.849 -2.076 -6.622 1.00 94.69 73 PHE A N 1
ATOM 604 C CA . PHE A 1 73 ? 5.474 -1.834 -6.186 1.00 94.69 73 PHE A CA 1
ATOM 605 C C . PHE A 1 73 ? 5.316 -0.492 -5.477 1.00 94.69 73 PHE A C 1
ATOM 607 O O . PHE A 1 73 ? 6.264 0.072 -4.936 1.00 94.69 73 PHE A O 1
ATOM 614 N N . TRP A 1 74 ? 4.082 -0.004 -5.422 1.00 96.94 74 TRP A N 1
ATOM 615 C CA . TRP A 1 74 ? 3.691 1.057 -4.504 1.00 96.94 74 TRP A CA 1
ATOM 616 C C . TRP A 1 74 ? 3.379 0.472 -3.133 1.00 96.94 74 TRP A C 1
ATOM 618 O O . TRP A 1 74 ? 2.543 -0.421 -3.018 1.00 96.94 74 TRP A O 1
ATOM 628 N N . ARG A 1 75 ? 4.018 0.995 -2.088 1.00 96.69 75 ARG A N 1
ATOM 629 C CA . ARG A 1 75 ? 3.692 0.736 -0.687 1.00 96.69 75 ARG A CA 1
ATOM 630 C C . ARG A 1 75 ? 2.728 1.809 -0.191 1.00 96.69 75 ARG A C 1
ATOM 632 O O . ARG A 1 75 ? 3.105 2.974 -0.096 1.00 96.69 75 ARG A O 1
ATOM 639 N N . ILE A 1 76 ? 1.508 1.410 0.146 1.00 97.06 76 ILE A N 1
ATOM 640 C CA . ILE A 1 76 ? 0.474 2.254 0.745 1.00 97.06 76 ILE A CA 1
ATOM 641 C C . ILE A 1 76 ? 0.354 1.848 2.208 1.00 97.06 76 ILE A C 1
ATOM 643 O O . ILE A 1 76 ? 0.032 0.702 2.517 1.00 97.06 76 ILE A O 1
ATOM 647 N N . GLU A 1 77 ? 0.616 2.776 3.115 1.00 94.81 77 GLU A N 1
ATOM 648 C CA . GLU A 1 77 ? 0.657 2.479 4.540 1.00 94.81 77 GLU A CA 1
ATOM 649 C C . GLU A 1 77 ? -0.456 3.187 5.300 1.00 94.81 77 GLU A C 1
ATOM 651 O O . GLU A 1 77 ? -0.548 4.417 5.311 1.00 94.81 77 GLU A O 1
ATOM 656 N N . TYR A 1 78 ? -1.249 2.395 6.012 1.00 92.69 78 TYR A N 1
ATOM 657 C CA . TYR A 1 78 ? -2.219 2.856 6.986 1.00 92.69 78 TYR A CA 1
ATOM 658 C C . TYR A 1 78 ? -1.683 2.593 8.393 1.00 92.69 78 TYR A C 1
ATOM 660 O O . TYR A 1 78 ? -1.296 1.472 8.717 1.00 92.69 78 TYR A O 1
ATOM 668 N N . ARG A 1 79 ? -1.670 3.610 9.255 1.00 89.38 79 ARG A N 1
ATOM 669 C CA . ARG A 1 79 ? -1.178 3.481 10.633 1.00 89.38 79 ARG A CA 1
ATOM 670 C C . ARG A 1 79 ? -2.123 4.158 11.616 1.00 89.38 79 ARG A C 1
ATOM 672 O O . ARG A 1 79 ? -2.708 5.196 11.306 1.00 89.38 79 ARG A O 1
ATOM 679 N N . LEU A 1 80 ? -2.265 3.587 12.810 1.00 85.94 80 LEU A N 1
ATOM 680 C CA . LEU A 1 80 ? -2.887 4.293 13.929 1.00 85.94 80 LEU A CA 1
ATOM 681 C C . LEU A 1 80 ? -2.055 5.533 14.305 1.00 85.94 80 LEU A C 1
ATOM 683 O O . LEU A 1 80 ? -0.831 5.546 14.152 1.00 85.94 80 LEU A O 1
ATOM 687 N N . LEU A 1 81 ? -2.706 6.585 14.812 1.00 71.75 81 LEU A N 1
ATOM 688 C CA . LEU A 1 81 ? -1.983 7.733 15.370 1.00 71.75 81 LEU A CA 1
ATOM 689 C C . LEU A 1 81 ? -1.061 7.282 16.510 1.00 71.75 81 LEU A C 1
ATOM 691 O O . LEU A 1 81 ? -1.357 6.324 17.230 1.00 71.75 81 LEU A O 1
ATOM 695 N N . ALA A 1 82 ? 0.054 8.001 16.668 1.00 64.50 82 ALA A N 1
ATOM 696 C CA . ALA A 1 82 ? 1.038 7.748 17.713 1.00 64.50 82 ALA A CA 1
ATOM 697 C C . ALA A 1 82 ? 0.361 7.567 19.086 1.00 64.50 82 ALA A C 1
ATOM 699 O O . ALA A 1 82 ? -0.635 8.225 19.386 1.00 64.50 82 ALA A O 1
ATOM 700 N N . PHE A 1 83 ? 0.933 6.685 19.913 1.00 56.28 83 PHE A N 1
ATOM 701 C CA . PHE A 1 83 ? 0.467 6.299 21.257 1.00 56.28 83 PHE A CA 1
ATOM 702 C C . PHE A 1 83 ? -0.686 5.283 21.333 1.00 56.28 83 PHE A C 1
ATOM 704 O O . PHE A 1 83 ? -1.061 4.896 22.440 1.00 56.28 83 PHE A O 1
ATOM 711 N N . VAL A 1 84 ? -1.189 4.766 20.206 1.00 61.12 84 VAL A N 1
ATOM 712 C CA . VAL A 1 84 ? -2.110 3.616 20.195 1.00 61.12 84 VAL A CA 1
ATOM 713 C C . VAL A 1 84 ? -1.369 2.368 19.708 1.00 61.12 84 VAL A C 1
ATOM 715 O O . VAL A 1 84 ? -0.929 2.312 18.565 1.00 61.12 84 VAL A O 1
ATOM 718 N N . LYS A 1 85 ? -1.237 1.350 20.569 1.00 58.16 85 LYS A N 1
ATOM 719 C CA . LYS A 1 85 ? -0.875 -0.008 20.128 1.00 58.16 85 LYS A CA 1
ATOM 720 C C . LYS A 1 85 ? -2.039 -0.572 19.321 1.00 58.16 85 LYS A C 1
ATOM 722 O O . LYS A 1 85 ? -3.156 -0.608 19.837 1.00 58.16 85 LYS A O 1
ATOM 727 N N . GLY A 1 86 ? -1.790 -1.026 18.100 1.00 61.25 86 GLY A N 1
ATOM 728 C CA . GLY A 1 86 ? -2.860 -1.615 17.293 1.00 61.25 86 GLY A CA 1
ATOM 729 C C . GLY A 1 86 ? -2.605 -1.692 15.794 1.00 61.25 86 GLY A C 1
ATOM 730 O O . GLY A 1 86 ? -3.566 -1.856 15.051 1.00 61.25 86 GLY A O 1
ATOM 731 N N . GLY A 1 87 ? -1.344 -1.636 15.373 1.00 77.75 87 GLY A N 1
ATOM 732 C CA . GLY A 1 87 ? -0.955 -2.174 14.085 1.00 77.75 87 GLY A CA 1
ATOM 733 C C . GLY A 1 87 ? -0.788 -1.165 12.957 1.00 77.75 87 GLY A C 1
ATOM 734 O O . GLY A 1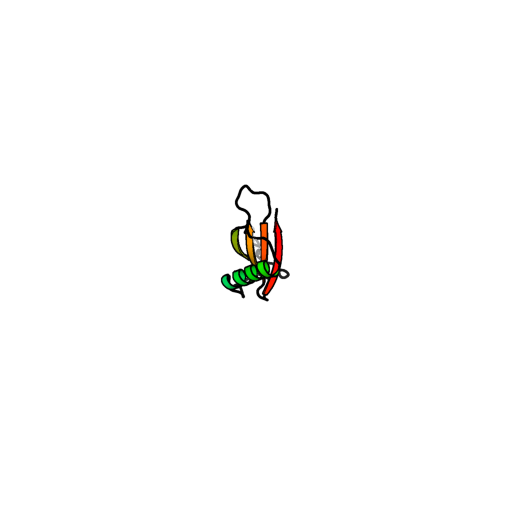 87 ? -1.355 -0.069 12.910 1.00 77.75 87 GLY A O 1
ATOM 735 N N . GLN A 1 88 ? 0.062 -1.590 12.037 1.00 88.81 88 GLN A N 1
ATOM 736 C CA . GLN A 1 88 ? 0.323 -0.986 10.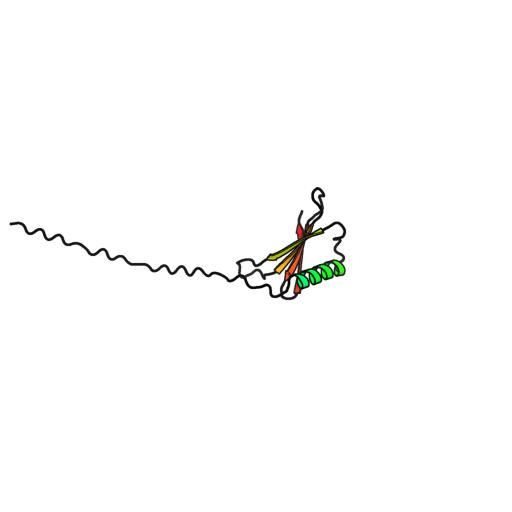744 1.00 88.81 88 GLN A CA 1
ATOM 737 C C . GLN A 1 88 ? -0.310 -1.897 9.691 1.00 88.81 88 GLN A C 1
ATOM 739 O O . GLN A 1 88 ? -0.123 -3.108 9.744 1.00 88.81 88 GLN A O 1
ATOM 744 N N . ILE A 1 89 ? -1.027 -1.340 8.721 1.00 92.00 89 ILE A N 1
ATOM 745 C CA . ILE A 1 89 ? -1.511 -2.085 7.556 1.00 92.00 89 ILE A CA 1
ATOM 746 C C . ILE A 1 89 ? -0.742 -1.574 6.347 1.00 92.00 89 ILE A C 1
ATOM 748 O O . ILE A 1 89 ? -0.776 -0.386 6.027 1.00 92.00 89 ILE A O 1
ATOM 752 N N . ILE A 1 90 ? -0.041 -2.478 5.680 1.00 95.00 90 ILE A N 1
ATOM 753 C CA . ILE A 1 90 ? 0.732 -2.195 4.478 1.00 95.00 90 ILE A CA 1
ATOM 754 C C . ILE A 1 90 ? 0.021 -2.863 3.311 1.00 95.00 90 ILE A C 1
ATOM 756 O O . ILE A 1 90 ? -0.197 -4.071 3.331 1.00 95.00 90 ILE A O 1
ATOM 760 N N . ILE A 1 91 ? -0.318 -2.087 2.290 1.00 96.44 91 ILE A N 1
ATOM 761 C CA . ILE A 1 91 ? -0.845 -2.593 1.027 1.00 96.44 91 ILE A CA 1
ATOM 762 C C . ILE A 1 91 ? 0.211 -2.359 -0.046 1.00 96.44 91 ILE A C 1
ATOM 764 O O . ILE A 1 91 ? 0.643 -1.228 -0.263 1.00 96.44 91 ILE A O 1
ATOM 768 N N . SER A 1 92 ? 0.625 -3.432 -0.710 1.00 96.75 92 SER A N 1
ATOM 769 C CA . SER A 1 92 ? 1.547 -3.387 -1.842 1.00 96.75 92 SER A CA 1
ATOM 770 C C . SER A 1 92 ? 0.747 -3.482 -3.134 1.00 96.75 92 SER A C 1
ATOM 772 O O . SER A 1 92 ? 0.031 -4.461 -3.318 1.00 96.75 92 SER A O 1
ATOM 774 N N . VAL A 1 93 ? 0.869 -2.500 -4.027 1.00 97.12 93 VAL A N 1
ATOM 775 C CA . VAL A 1 93 ? 0.210 -2.498 -5.344 1.00 97.12 93 VAL A CA 1
ATOM 776 C C . VAL A 1 93 ? 1.270 -2.578 -6.437 1.00 97.12 93 VAL A C 1
ATOM 778 O O . VAL A 1 93 ? 2.082 -1.664 -6.595 1.00 97.12 93 VAL A O 1
ATOM 781 N N . TYR A 1 94 ? 1.270 -3.680 -7.180 1.00 94.81 94 TYR A N 1
ATOM 782 C CA . TYR A 1 94 ? 2.216 -3.946 -8.264 1.00 94.81 94 TYR A CA 1
ATOM 783 C C . TYR A 1 94 ? 1.723 -3.346 -9.593 1.00 94.81 94 TYR A C 1
ATOM 785 O O . TYR A 1 94 ? 0.531 -3.084 -9.759 1.00 94.81 94 TYR A O 1
ATOM 793 N N . GLY A 1 95 ? 2.631 -3.140 -10.556 1.00 91.06 95 GLY A N 1
ATOM 794 C CA . GLY A 1 95 ? 2.300 -2.567 -11.875 1.00 91.06 95 GLY A CA 1
ATOM 795 C C . GLY A 1 95 ? 1.280 -3.386 -12.679 1.00 91.06 95 GLY A C 1
ATOM 796 O O . GLY A 1 95 ? 0.479 -2.824 -13.420 1.00 91.06 95 GLY A O 1
ATOM 797 N N . ASP A 1 96 ? 1.235 -4.702 -12.452 1.00 91.62 96 ASP A N 1
ATOM 798 C CA . ASP A 1 96 ? 0.259 -5.624 -13.047 1.00 91.62 96 ASP A CA 1
ATOM 799 C C . ASP A 1 96 ? -1.116 -5.617 -12.344 1.00 91.62 96 ASP A C 1
ATOM 801 O O . ASP A 1 96 ? -2.011 -6.372 -12.722 1.00 91.62 96 ASP A O 1
ATOM 805 N N . GLY A 1 97 ? -1.298 -4.769 -11.326 1.00 90.50 97 GLY A N 1
ATOM 806 C CA . GLY A 1 97 ? -2.523 -4.679 -10.533 1.00 90.50 97 GLY A CA 1
ATOM 807 C C . GLY A 1 97 ? -2.643 -5.741 -9.440 1.00 90.50 97 GLY A C 1
ATOM 808 O O . GLY A 1 97 ? -3.643 -5.750 -8.723 1.00 90.50 97 GLY A O 1
ATOM 809 N N . THR A 1 98 ? -1.645 -6.616 -9.270 1.00 94.94 98 THR A N 1
ATOM 810 C CA . THR A 1 98 ? -1.597 -7.534 -8.126 1.00 94.94 98 THR A CA 1
ATOM 811 C C . THR A 1 98 ? -1.529 -6.730 -6.831 1.00 94.94 98 THR A C 1
ATOM 813 O O . THR A 1 98 ? -0.880 -5.681 -6.769 1.00 94.94 98 THR A O 1
ATOM 816 N N . ILE A 1 99 ? -2.183 -7.231 -5.781 1.00 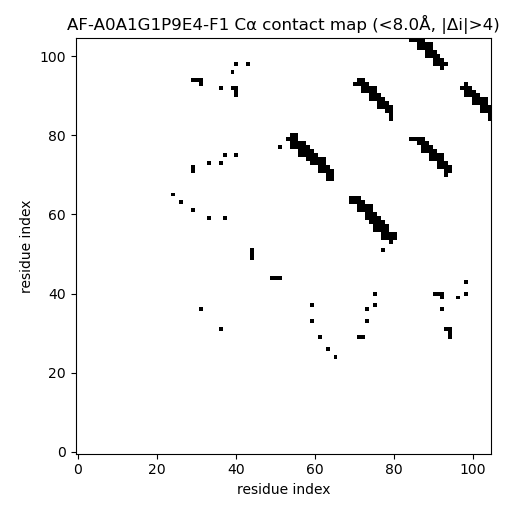96.62 99 ILE A N 1
ATOM 817 C CA . ILE A 1 99 ? -2.206 -6.586 -4.469 1.00 96.62 99 ILE A CA 1
ATOM 818 C C . ILE A 1 99 ? -1.720 -7.564 -3.403 1.00 96.62 99 ILE A C 1
ATOM 820 O O . ILE A 1 99 ? -2.190 -8.697 -3.321 1.00 96.62 99 ILE A O 1
ATOM 824 N N . GLY A 1 100 ? -0.770 -7.113 -2.587 1.00 95.06 100 GLY A N 1
ATOM 825 C CA . GLY A 1 100 ? -0.343 -7.774 -1.358 1.00 95.06 100 GLY A CA 1
ATOM 826 C C . GLY A 1 100 ? -0.801 -6.991 -0.130 1.00 95.06 100 GLY A C 1
ATOM 827 O O . GLY A 1 100 ? -0.944 -5.770 -0.187 1.00 95.06 100 GLY A O 1
ATOM 828 N N . VAL A 1 101 ? -0.998 -7.681 0.993 1.00 94.88 101 VAL A N 1
ATOM 829 C CA . VAL A 1 101 ? -1.298 -7.055 2.287 1.00 94.88 101 VAL A CA 1
ATOM 830 C C . VAL A 1 101 ? -0.380 -7.614 3.370 1.00 94.88 101 VAL A C 1
ATOM 832 O O . VAL A 1 101 ? -0.129 -8.817 3.425 1.00 94.88 101 VAL A O 1
ATOM 835 N N . GLY A 1 102 ? 0.130 -6.733 4.225 1.00 91.94 102 GLY A N 1
ATOM 836 C CA . GLY A 1 102 ? 0.946 -7.066 5.385 1.00 91.94 102 GLY A CA 1
ATOM 837 C C . GLY A 1 102 ? 0.488 -6.292 6.615 1.00 91.94 102 GLY A C 1
ATOM 838 O O . GLY A 1 102 ? -0.048 -5.189 6.501 1.00 91.94 102 GLY A O 1
ATOM 839 N N . TYR A 1 103 ? 0.717 -6.873 7.790 1.00 88.88 103 TYR A N 1
ATOM 840 C CA . TYR A 1 103 ? 0.377 -6.272 9.075 1.00 88.88 103 TYR A CA 1
ATOM 841 C C . TYR A 1 103 ? 1.651 -6.130 9.912 1.00 88.88 103 TYR A C 1
ATOM 843 O O . TYR A 1 103 ? 2.359 -7.114 10.120 1.00 88.88 103 TYR A O 1
ATOM 851 N N . GLY A 1 104 ? 1.959 -4.910 10.341 1.00 81.62 104 GLY A N 1
ATOM 852 C CA . GLY A 1 104 ? 3.032 -4.608 11.290 1.00 81.62 104 GLY A CA 1
ATOM 853 C C . GLY A 1 104 ? 2.491 -4.411 12.707 1.00 81.62 104 GLY A C 1
ATOM 854 O O . GLY A 1 104 ? 1.284 -4.230 12.890 1.00 81.62 104 GLY A O 1
ATOM 855 N N . GLU A 1 105 ? 3.387 -4.451 13.696 1.00 66.31 105 GLU A N 1
ATOM 856 C CA . GLU A 1 105 ? 3.076 -4.246 15.124 1.00 66.31 105 GLU A CA 1
ATOM 857 C C . GLU A 1 105 ? 2.884 -2.771 15.514 1.00 66.31 105 GLU A C 1
ATOM 859 O O . GLU A 1 105 ? 3.637 -1.907 15.007 1.00 66.31 105 GLU A O 1
#

Radius of gyration: 28.21 Å; Cα contacts (8 Å, |Δi|>4): 130; chains: 1; bounding box: 103×20×38 Å

Nearest PDB structures (foldseek):
  4id2-assembly1_A  TM=5.016E-01  e=1.215E+00  Bacteroides ovatus ATCC 8483
  4hh4-assembly1_D  TM=3.913E-01  e=4.116E+00  Streptomyces caelestis

pLDDT: mean 78.7, std 19.01, range [32.91, 97.62]

Mean predicted aligned e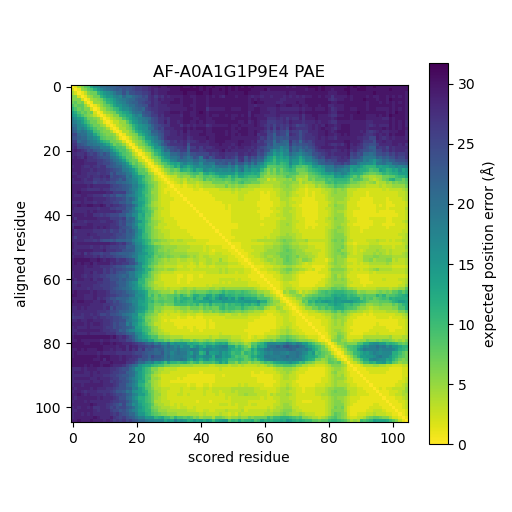rror: 12.75 Å

Secondary structure (DSSP, 8-state):
---------------------------PPPSS-HHHHHHHHHHHHHHTT---TT-EEEEEEEE--SSSSS--EEEEEEEPPTT--S-EEEEEEETTS-EEEEEE-

Sequence (105 aa):
MMNKFIRILPLVIIFLNFSTYLYAKTINSPELPAEQAIVLARQYVQDNNIDVSRHFLVSVEYIELYDEYNKPFWRIEYRLLAFVKGGQIIISVYGDGTIGVGYGE

Foldseek 3Di:
DDDDDDPDDPPPPPPPPPPPPPPPPDPDDALDDLVVLVVLQVVVCVVVVPPLVQWDFDDWDWDDDPDPPDAIWIWTWTHHPPPDPDWIWIWTAGSVRDIDIDIDD

Solvent-accessible surface area (backbone atoms only — not comparable to full-atom values): 6849 Å² total; per-residue (Å²): 139,83,86,82,78,81,81,78,77,82,79,80,78,78,79,75,79,77,76,76,78,76,78,75,78,74,85,71,79,70,86,50,56,70,71,58,47,52,50,52,51,53,49,49,34,61,79,66,68,54,88,49,88,75,37,40,84,76,48,80,44,82,46,71,59,96,58,92,84,54,79,47,29,38,40,37,31,32,31,44,60,90,95,55,90,81,36,30,42,38,36,35,35,33,67,88,69,51,74,50,80,49,77,46,119